Protein AF-A0A853FUZ7-F1 (afdb_monomer_lite)

Foldseek 3Di:
DQDQVVVQWWKWKAAPVPRDIDTDRLVVVQVVCVVVVFDRYPPGDQCPDADPVRDSRITMDIDHNVPADPPHDDDDDDDDDPDDDDPPPPVVPPPD

Radius of gyration: 18.31 Å; chains: 1; bounding box: 32×36×59 Å

Sequence (96 aa):
MAEYPQFGIDLAIVCESCGRIVVFDAGKAALFYFRKRLKTALPLDTSMFVCKCGSKNVRSAGVPIESRPDPLPPAPPRLDPLYVHSEGRARRRARG

Secondary structure (DSSP, 8-state):
--SGGGGTEEEEEEETTT--EEEE-HHHHHHHHHHTT---SSSP--TT---TTS---EEEEEEEGGGS-SSPPPPPPP---S----GGGGGGSS--

pLDDT: mean 82.24, std 13.12, range [43.0, 97.06]

Structure (mmCIF, N/CA/C/O backbone):
data_AF-A0A853FUZ7-F1
#
_entry.id   AF-A0A853FUZ7-F1
#
loop_
_atom_site.group_PDB
_atom_site.id
_atom_site.type_symbol
_atom_site.label_atom_id
_atom_site.label_alt_id
_atom_site.label_comp_id
_atom_site.label_asym_id
_atom_site.label_entity_id
_atom_site.label_seq_id
_atom_site.pdbx_PDB_ins_code
_atom_site.Cartn_x
_atom_site.Cartn_y
_atom_site.Cartn_z
_atom_site.occupancy
_atom_site.B_iso_or_equiv
_atom_site.auth_seq_id
_atom_site.auth_comp_id
_atom_site.auth_asym_id
_atom_site.auth_atom_id
_atom_site.pdbx_PDB_model_num
ATOM 1 N N . MET A 1 1 ? 17.913 -2.965 0.477 1.00 47.97 1 MET A N 1
ATOM 2 C CA . MET A 1 1 ? 17.244 -2.241 -0.628 1.00 47.97 1 MET A CA 1
ATOM 3 C C . MET A 1 1 ? 15.977 -3.017 -0.946 1.00 47.97 1 MET A C 1
ATOM 5 O O . MET A 1 1 ? 16.063 -4.235 -0.957 1.00 47.97 1 MET A O 1
ATOM 9 N N . ALA A 1 2 ? 14.812 -2.378 -1.079 1.00 52.94 2 ALA A N 1
ATOM 10 C CA . ALA A 1 2 ? 13.579 -3.126 -1.339 1.00 52.94 2 ALA A CA 1
ATOM 11 C C . ALA A 1 2 ? 13.609 -3.741 -2.741 1.00 52.94 2 ALA A C 1
ATOM 13 O O . ALA A 1 2 ? 14.064 -3.097 -3.684 1.00 52.94 2 ALA A O 1
ATOM 14 N N . GLU A 1 3 ? 13.155 -4.981 -2.856 1.00 60.34 3 GLU A N 1
ATOM 15 C CA . GLU A 1 3 ? 13.297 -5.798 -4.065 1.00 60.34 3 GLU A CA 1
ATOM 16 C C . GLU A 1 3 ? 12.352 -5.337 -5.188 1.00 60.34 3 GLU A C 1
ATOM 18 O O . GLU A 1 3 ? 12.740 -5.273 -6.344 1.00 60.34 3 GLU A O 1
ATOM 23 N N . TYR A 1 4 ? 11.145 -4.887 -4.857 1.00 61.75 4 TYR A N 1
ATOM 24 C CA . TYR A 1 4 ? 10.051 -4.668 -5.818 1.00 61.75 4 TYR A CA 1
ATOM 25 C C . TYR A 1 4 ? 10.258 -3.590 -6.887 1.00 61.75 4 TYR A C 1
ATOM 27 O O . TYR A 1 4 ? 9.941 -3.860 -8.045 1.00 61.75 4 TYR A O 1
ATOM 35 N N . PRO A 1 5 ? 10.803 -2.395 -6.571 1.00 60.12 5 PRO A N 1
ATOM 36 C CA . PRO A 1 5 ? 10.998 -1.362 -7.589 1.00 60.12 5 PRO A CA 1
ATOM 37 C C . PRO A 1 5 ? 11.963 -1.809 -8.693 1.00 60.12 5 PRO A C 1
ATOM 39 O O . PRO A 1 5 ? 11.883 -1.326 -9.815 1.00 60.12 5 PRO A O 1
ATOM 42 N N . GLN A 1 6 ? 12.864 -2.742 -8.368 1.00 66.25 6 GLN A N 1
ATOM 43 C CA . GLN A 1 6 ? 13.872 -3.286 -9.277 1.00 66.25 6 GLN A CA 1
ATOM 44 C C . GLN A 1 6 ? 13.252 -4.247 -10.304 1.00 66.25 6 GLN A C 1
ATOM 46 O O . GLN A 1 6 ? 13.813 -4.440 -11.376 1.00 66.25 6 GLN A O 1
ATOM 51 N N . PHE A 1 7 ? 12.092 -4.828 -9.980 1.00 69.81 7 PHE A N 1
ATOM 52 C CA . PHE A 1 7 ? 11.405 -5.842 -10.783 1.00 69.81 7 PHE A CA 1
ATOM 53 C C . PHE A 1 7 ? 10.171 -5.308 -11.523 1.00 69.81 7 PHE A C 1
ATOM 55 O O . PHE A 1 7 ? 9.383 -6.102 -12.025 1.00 69.81 7 PHE A O 1
ATOM 62 N N . GLY A 1 8 ? 9.969 -3.986 -11.579 1.00 81.44 8 GLY A N 1
ATOM 63 C CA . GLY A 1 8 ? 8.841 -3.406 -12.316 1.00 81.44 8 GLY A CA 1
ATOM 64 C C . GLY A 1 8 ? 7.467 -3.761 -11.733 1.00 81.44 8 GLY A C 1
ATOM 65 O O . GLY A 1 8 ? 6.490 -3.857 -12.470 1.00 81.44 8 GLY A O 1
ATOM 66 N N . ILE A 1 9 ? 7.378 -3.977 -10.417 1.00 87.44 9 ILE A N 1
ATOM 67 C CA . ILE A 1 9 ? 6.136 -4.371 -9.740 1.00 87.44 9 ILE A CA 1
ATOM 68 C C . ILE A 1 9 ? 5.729 -3.362 -8.669 1.00 87.44 9 ILE A C 1
ATOM 70 O O . ILE A 1 9 ? 6.559 -2.874 -7.908 1.00 87.44 9 ILE A O 1
ATOM 74 N N . ASP A 1 10 ? 4.430 -3.110 -8.582 1.00 90.38 10 ASP A N 1
ATOM 75 C CA . ASP A 1 10 ? 3.745 -2.444 -7.485 1.00 90.38 10 ASP A CA 1
ATOM 76 C C . ASP A 1 10 ? 3.319 -3.405 -6.386 1.00 90.38 10 ASP A C 1
ATOM 78 O O . ASP A 1 10 ? 3.194 -4.616 -6.579 1.00 90.38 10 ASP A O 1
ATOM 82 N N . LEU A 1 11 ? 3.034 -2.834 -5.217 1.00 90.12 11 LEU A N 1
ATOM 83 C CA . LEU A 1 11 ? 2.485 -3.566 -4.090 1.00 90.12 11 LEU A CA 1
ATOM 84 C C . LEU A 1 11 ? 0.958 -3.490 -4.090 1.00 90.12 11 LEU A C 1
ATOM 86 O O . LEU A 1 11 ? 0.394 -2.426 -3.855 1.00 90.12 11 LEU A O 1
ATOM 90 N N . ALA A 1 12 ? 0.282 -4.624 -4.213 1.00 92.31 12 ALA A N 1
ATOM 91 C CA . ALA A 1 12 ? -1.142 -4.744 -3.933 1.00 92.31 12 ALA A CA 1
ATOM 92 C C . ALA A 1 12 ? -1.412 -5.316 -2.540 1.00 92.31 12 ALA A C 1
ATOM 94 O O . ALA A 1 12 ? -0.731 -6.231 -2.078 1.00 92.31 12 ALA A O 1
ATOM 95 N N . ILE A 1 13 ? -2.463 -4.809 -1.899 1.00 93.44 13 ILE A N 1
ATOM 96 C CA . ILE A 1 13 ? -3.083 -5.382 -0.706 1.00 93.44 13 ILE A CA 1
ATOM 97 C C . ILE A 1 13 ? -4.504 -5.794 -1.080 1.00 93.44 13 ILE A C 1
ATOM 99 O O . ILE A 1 13 ? -5.326 -4.954 -1.457 1.00 93.44 13 ILE A O 1
ATOM 103 N N . VAL A 1 14 ? -4.776 -7.093 -0.990 1.00 95.38 14 VAL A N 1
ATOM 104 C CA . VAL A 1 14 ? -6.046 -7.725 -1.359 1.00 95.38 14 VAL A CA 1
ATOM 105 C C . VAL A 1 14 ? -6.771 -8.138 -0.090 1.00 95.38 14 VAL A C 1
ATOM 107 O O . VAL A 1 14 ? -6.205 -8.841 0.742 1.00 95.38 14 VAL A O 1
ATOM 110 N N . CYS A 1 15 ? -8.017 -7.700 0.076 1.00 97.06 15 CYS A N 1
ATOM 111 C CA . CYS A 1 15 ? -8.883 -8.164 1.150 1.00 97.06 15 CYS A CA 1
ATOM 112 C C . CYS A 1 15 ? -9.663 -9.397 0.708 1.00 97.06 15 CYS A C 1
ATOM 114 O O . CYS A 1 15 ? -10.554 -9.299 -0.131 1.00 97.06 15 CYS A O 1
ATOM 116 N N . GLU A 1 16 ? -9.392 -10.529 1.345 1.00 96.31 16 GLU A N 1
ATOM 117 C CA . GLU A 1 16 ? -10.042 -11.808 1.047 1.00 96.31 16 GLU A CA 1
ATOM 118 C C . GLU A 1 16 ? -11.506 -11.848 1.519 1.00 96.31 16 GLU A C 1
ATOM 120 O O . GLU A 1 16 ? -12.282 -12.683 1.075 1.00 96.31 16 GLU A O 1
ATOM 125 N N . SER A 1 17 ? -11.921 -10.931 2.401 1.00 96.19 17 SER A N 1
ATOM 126 C CA . SER A 1 17 ? -13.312 -10.874 2.877 1.00 96.19 17 SER A CA 1
ATOM 127 C C . SER A 1 17 ? -14.272 -10.155 1.929 1.00 96.19 17 SER A C 1
ATOM 129 O O . SER A 1 17 ? -15.438 -10.521 1.871 1.00 96.19 17 SER A O 1
ATOM 131 N N . CYS A 1 18 ? -13.829 -9.099 1.238 1.00 96.50 18 CYS A N 1
ATOM 132 C CA . CYS A 1 18 ? -14.704 -8.297 0.366 1.00 96.50 18 CYS A CA 1
ATOM 133 C C . CYS A 1 18 ? -14.151 -8.081 -1.049 1.00 96.50 18 CYS A C 1
ATOM 135 O O . CYS A 1 18 ? -14.702 -7.285 -1.804 1.00 96.50 18 CYS A O 1
ATOM 137 N N . GLY A 1 19 ? -13.031 -8.721 -1.392 1.00 94.44 19 GLY A N 1
ATOM 138 C CA . GLY A 1 19 ? -12.387 -8.615 -2.701 1.00 94.44 19 GLY A CA 1
ATOM 139 C C . GLY A 1 19 ? -11.745 -7.257 -2.995 1.00 94.44 19 GLY A C 1
ATOM 140 O O . GLY A 1 19 ? -11.277 -7.029 -4.106 1.00 94.44 19 GLY A O 1
ATOM 141 N N . ARG A 1 20 ? -11.709 -6.323 -2.033 1.00 95.31 20 ARG A N 1
ATOM 142 C CA . ARG A 1 20 ? -11.125 -4.993 -2.253 1.00 95.31 20 ARG A CA 1
ATOM 143 C C . ARG A 1 20 ? -9.617 -5.102 -2.486 1.00 95.31 20 ARG A C 1
ATOM 145 O O . 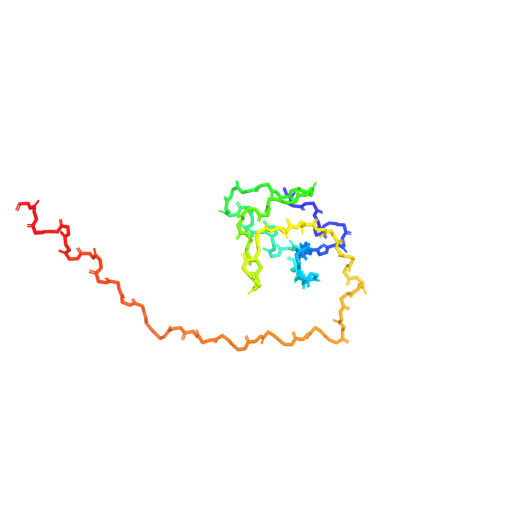ARG A 1 20 ? -8.903 -5.610 -1.626 1.00 95.31 20 ARG A O 1
ATOM 152 N N . ILE A 1 21 ? -9.144 -4.516 -3.583 1.00 93.69 21 ILE A N 1
ATOM 153 C CA . ILE A 1 21 ? -7.722 -4.412 -3.929 1.00 93.69 21 ILE A CA 1
ATOM 154 C C . ILE A 1 21 ? -7.282 -2.952 -3.799 1.00 93.69 21 ILE A C 1
ATOM 156 O O . ILE A 1 21 ? -7.978 -2.038 -4.246 1.00 93.69 21 ILE A O 1
ATOM 160 N N . VAL A 1 22 ? -6.138 -2.717 -3.159 1.00 92.06 22 VAL A N 1
ATOM 161 C CA . VAL A 1 22 ? -5.488 -1.402 -3.096 1.00 92.06 22 VAL A CA 1
ATOM 162 C C . VAL A 1 22 ? -4.049 -1.558 -3.552 1.00 92.06 22 VAL A C 1
ATOM 164 O O . VAL A 1 22 ? -3.317 -2.360 -2.980 1.00 92.06 22 VAL A O 1
ATOM 167 N N . VAL A 1 23 ? -3.657 -0.794 -4.567 1.00 92.06 23 VAL A N 1
ATOM 168 C CA . VAL A 1 23 ? -2.314 -0.836 -5.149 1.00 92.06 23 VAL A CA 1
ATOM 169 C C . VAL A 1 23 ? -1.529 0.395 -4.703 1.00 92.06 23 VAL A C 1
ATOM 171 O O . VAL A 1 23 ? -2.056 1.508 -4.671 1.00 92.06 23 VAL A O 1
ATOM 174 N N . PHE A 1 24 ? -0.277 0.181 -4.324 1.00 89.88 24 PHE A N 1
ATOM 175 C CA . PHE A 1 24 ? 0.666 1.182 -3.858 1.00 89.88 24 PHE A CA 1
ATOM 176 C C . PHE A 1 24 ? 1.903 1.162 -4.743 1.00 89.88 24 PHE A C 1
ATOM 178 O O . PHE A 1 24 ? 2.422 0.094 -5.066 1.00 89.88 24 PHE A O 1
ATOM 185 N N . ASP A 1 25 ? 2.418 2.356 -5.029 1.00 88.25 25 ASP A N 1
ATOM 186 C CA . ASP A 1 25 ? 3.734 2.504 -5.635 1.00 88.25 25 ASP A CA 1
ATOM 187 C C . ASP A 1 25 ? 4.793 1.788 -4.783 1.00 88.25 25 ASP A C 1
ATOM 189 O O . ASP A 1 25 ? 4.945 2.068 -3.584 1.00 88.25 25 ASP A O 1
ATOM 193 N N . ALA A 1 26 ? 5.524 0.864 -5.403 1.00 84.25 26 ALA A N 1
ATOM 194 C CA . ALA A 1 26 ? 6.496 0.034 -4.702 1.00 84.25 26 ALA A CA 1
ATOM 195 C C . ALA A 1 26 ? 7.635 0.828 -4.055 1.00 84.25 26 ALA A C 1
ATOM 197 O O . ALA A 1 26 ? 8.074 0.471 -2.959 1.00 84.25 26 ALA A O 1
ATOM 198 N N . GLY A 1 27 ? 8.099 1.916 -4.677 1.00 83.19 27 GLY A N 1
ATOM 199 C CA . GLY A 1 27 ? 9.154 2.765 -4.118 1.00 83.19 27 GLY A CA 1
ATOM 200 C C . GLY A 1 27 ? 8.704 3.451 -2.827 1.00 83.19 27 GLY A C 1
ATOM 201 O O . GLY A 1 27 ? 9.405 3.427 -1.809 1.00 83.19 27 GLY A O 1
ATOM 202 N N . LYS A 1 28 ? 7.486 4.001 -2.825 1.00 88.25 28 LYS A N 1
ATOM 203 C CA . LYS A 1 28 ? 6.880 4.613 -1.631 1.00 88.25 28 LYS A CA 1
ATOM 204 C C . LYS A 1 28 ? 6.580 3.582 -0.543 1.00 88.25 28 LYS A C 1
ATOM 206 O O . LYS A 1 28 ? 6.844 3.852 0.631 1.00 88.25 28 LYS A O 1
ATOM 211 N N . ALA A 1 29 ? 6.067 2.407 -0.911 1.00 85.75 29 ALA A N 1
ATOM 212 C CA . ALA A 1 29 ? 5.801 1.323 0.032 1.00 85.75 29 ALA A CA 1
ATOM 213 C C . ALA A 1 29 ? 7.096 0.830 0.700 1.00 85.75 29 ALA A C 1
ATOM 215 O O . ALA A 1 29 ? 7.171 0.751 1.927 1.00 85.75 29 ALA A O 1
ATOM 216 N N . ALA A 1 30 ? 8.146 0.598 -0.088 1.00 84.19 30 ALA A N 1
ATOM 217 C CA . ALA A 1 30 ? 9.471 0.227 0.390 1.00 84.19 30 ALA A CA 1
ATOM 218 C C . ALA A 1 30 ? 10.020 1.207 1.433 1.00 84.19 30 ALA A C 1
ATOM 220 O O . ALA A 1 30 ? 10.452 0.797 2.513 1.00 84.19 30 ALA A O 1
ATOM 221 N N . LEU A 1 31 ? 9.968 2.509 1.133 1.00 86.19 31 LEU A N 1
ATOM 222 C CA . LEU A 1 31 ? 10.438 3.551 2.042 1.00 86.19 31 LEU A CA 1
ATOM 223 C C . LEU A 1 31 ? 9.635 3.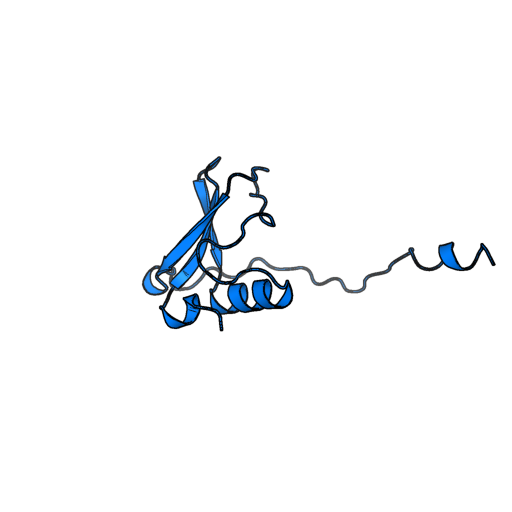569 3.351 1.00 86.19 31 LEU A C 1
ATOM 225 O O . LEU A 1 31 ? 10.213 3.726 4.428 1.00 86.19 31 LEU A O 1
ATOM 229 N N . PHE A 1 32 ? 8.314 3.393 3.279 1.00 87.69 32 PHE A N 1
ATOM 230 C CA . PHE A 1 32 ? 7.455 3.334 4.462 1.00 87.69 32 PHE A CA 1
ATOM 231 C C . PHE A 1 32 ? 7.820 2.158 5.376 1.00 87.69 32 PHE A C 1
ATOM 233 O O . PHE A 1 32 ? 8.062 2.360 6.569 1.00 87.69 32 PHE A O 1
ATOM 240 N N . TYR A 1 33 ? 7.908 0.948 4.820 1.00 86.06 33 TYR A N 1
ATOM 241 C CA . TYR A 1 33 ? 8.241 -0.261 5.578 1.00 86.06 33 TYR A CA 1
ATOM 242 C C . TYR A 1 33 ? 9.647 -0.185 6.175 1.00 86.06 33 TYR A C 1
ATOM 244 O O . TYR A 1 33 ? 9.827 -0.479 7.358 1.00 86.06 33 TYR A O 1
ATOM 252 N N . PHE A 1 34 ? 10.621 0.314 5.407 1.00 85.12 34 PHE A N 1
ATOM 253 C CA . PHE A 1 34 ? 11.977 0.550 5.896 1.00 85.12 34 PHE A CA 1
ATOM 254 C C . PHE A 1 34 ? 11.989 1.487 7.114 1.00 85.12 34 PHE A C 1
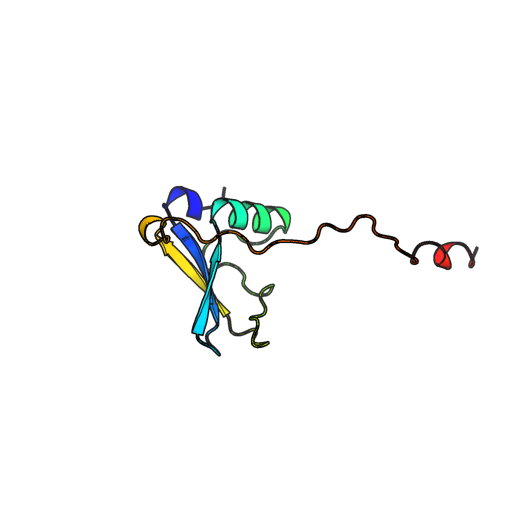ATOM 256 O O . PHE A 1 34 ? 12.570 1.158 8.149 1.00 85.12 34 PHE A O 1
ATOM 263 N N . ARG A 1 35 ? 11.274 2.620 7.053 1.00 88.56 35 ARG A N 1
ATOM 264 C CA . ARG A 1 35 ? 11.170 3.570 8.180 1.00 88.56 35 ARG A CA 1
ATOM 265 C C . ARG A 1 35 ? 10.484 2.975 9.410 1.00 88.56 35 ARG A C 1
ATOM 267 O O . ARG A 1 35 ? 10.754 3.417 10.525 1.00 88.56 35 ARG A O 1
ATOM 274 N N . LYS A 1 36 ? 9.607 1.989 9.223 1.00 86.25 36 LYS A N 1
ATOM 275 C CA . LYS A 1 36 ? 8.937 1.248 10.302 1.00 86.25 36 LYS A CA 1
ATOM 276 C C . LYS A 1 36 ? 9.730 0.037 10.799 1.00 86.25 36 LYS A C 1
ATOM 278 O O . LYS A 1 36 ? 9.269 -0.617 11.726 1.00 86.25 36 LYS A O 1
ATOM 283 N N . ARG A 1 37 ? 10.922 -0.225 10.242 1.00 86.19 37 ARG A N 1
ATOM 284 C CA . ARG A 1 37 ? 11.750 -1.410 10.531 1.00 86.19 37 ARG A CA 1
ATOM 285 C C . ARG A 1 37 ? 11.000 -2.725 10.280 1.00 86.19 37 ARG A C 1
ATOM 287 O O . ARG A 1 37 ? 11.180 -3.696 11.008 1.00 86.19 37 ARG A O 1
ATOM 294 N N . LEU A 1 38 ? 10.150 -2.740 9.256 1.00 83.44 38 LEU A N 1
ATOM 295 C CA . LEU A 1 38 ? 9.401 -3.918 8.826 1.00 83.44 38 LEU A CA 1
ATOM 296 C C . LEU A 1 38 ? 10.084 -4.587 7.630 1.00 83.44 38 LEU A C 1
ATOM 298 O O . LEU A 1 38 ? 10.847 -3.950 6.901 1.00 83.44 38 LEU A O 1
ATOM 302 N N . LYS A 1 39 ? 9.791 -5.876 7.420 1.00 77.62 39 LYS A N 1
ATOM 303 C CA . LYS A 1 39 ? 10.294 -6.630 6.264 1.00 77.62 39 LYS A CA 1
ATOM 304 C C . LYS A 1 39 ? 9.778 -6.014 4.963 1.00 77.62 39 LYS A C 1
ATOM 306 O O . LYS A 1 39 ? 8.593 -5.727 4.851 1.00 77.62 39 LYS A O 1
ATOM 311 N N . THR A 1 40 ? 10.670 -5.857 3.988 1.00 73.00 40 THR A N 1
ATOM 312 C CA . THR A 1 40 ? 10.387 -5.309 2.650 1.00 73.00 40 THR A CA 1
ATOM 313 C C . THR A 1 40 ? 10.446 -6.378 1.548 1.00 73.00 40 THR A C 1
ATOM 315 O O . THR A 1 40 ? 10.674 -6.019 0.398 1.00 73.00 40 THR A O 1
ATOM 318 N N . ALA A 1 41 ? 10.347 -7.667 1.901 1.00 74.38 41 ALA A N 1
ATOM 319 C CA . ALA A 1 41 ? 10.372 -8.814 0.981 1.00 74.38 41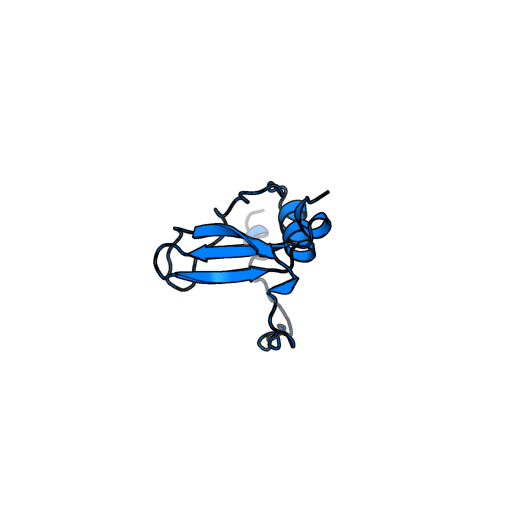 ALA A CA 1
ATOM 320 C C . ALA A 1 41 ? 8.987 -9.480 0.928 1.00 74.38 41 ALA A C 1
ATOM 322 O O . ALA A 1 41 ? 8.241 -9.406 1.906 1.00 74.38 41 ALA A O 1
ATOM 323 N N . LEU A 1 42 ? 8.581 -10.005 -0.241 1.00 69.31 42 LEU A N 1
ATOM 324 C CA . LEU A 1 42 ? 7.224 -10.541 -0.435 1.00 69.31 42 LEU A CA 1
ATOM 325 C C . LEU A 1 42 ? 7.176 -1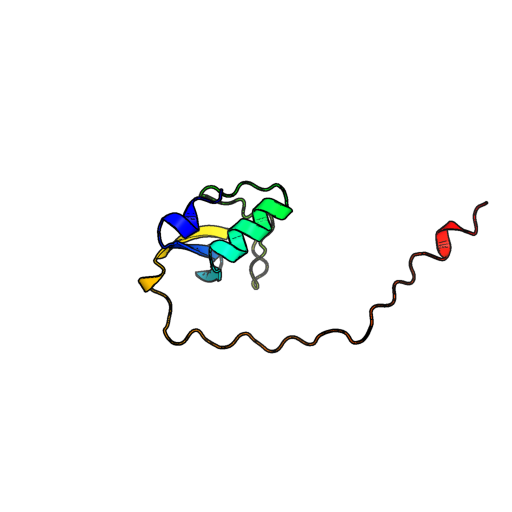1.969 0.142 1.00 69.31 42 LEU A C 1
ATOM 327 O O . LEU A 1 42 ? 8.141 -12.711 -0.030 1.00 69.31 42 LEU A O 1
ATOM 331 N N . PRO A 1 43 ? 6.066 -12.380 0.778 1.00 74.19 43 PRO A N 1
ATOM 332 C CA . PRO A 1 43 ? 4.904 -11.564 1.129 1.00 74.19 43 PRO A CA 1
ATOM 333 C C . PRO A 1 43 ? 5.238 -10.539 2.228 1.00 74.19 43 PRO A C 1
ATOM 335 O O . PRO A 1 43 ? 5.879 -10.863 3.227 1.00 74.19 43 PRO A O 1
ATOM 338 N N . LEU A 1 44 ? 4.787 -9.295 2.043 1.00 81.94 44 LEU A N 1
ATOM 339 C CA . LEU A 1 44 ? 4.944 -8.239 3.044 1.00 81.94 44 LEU A CA 1
ATOM 340 C C . LEU A 1 44 ? 4.109 -8.530 4.283 1.00 81.94 44 LEU A C 1
ATOM 342 O O . LEU A 1 44 ? 3.026 -9.109 4.194 1.00 81.94 44 LEU A O 1
ATOM 346 N N . ASP A 1 45 ? 4.584 -8.014 5.413 1.00 84.56 45 ASP A N 1
ATOM 347 C CA . ASP A 1 45 ? 3.809 -7.952 6.645 1.00 84.56 45 ASP A CA 1
ATOM 348 C C . ASP A 1 45 ? 2.561 -7.077 6.440 1.00 84.56 45 ASP A C 1
ATOM 350 O O . ASP A 1 45 ? 2.659 -5.869 6.202 1.00 84.56 45 ASP A O 1
ATOM 354 N N . THR A 1 46 ? 1.382 -7.696 6.510 1.00 87.12 46 THR A N 1
ATOM 355 C CA . THR A 1 46 ? 0.081 -7.034 6.363 1.00 87.12 46 THR A CA 1
ATOM 356 C C . THR A 1 46 ? -0.606 -6.755 7.702 1.00 87.12 46 THR A C 1
ATOM 358 O O . THR A 1 46 ? -1.725 -6.246 7.711 1.00 87.12 46 THR A O 1
ATOM 361 N N . SER A 1 47 ? 0.049 -7.000 8.844 1.00 86.50 47 SER A N 1
ATOM 362 C CA . SER A 1 47 ? -0.535 -6.831 10.188 1.00 86.50 47 SER A CA 1
ATOM 363 C C . SER A 1 47 ? -1.016 -5.406 10.490 1.00 86.50 47 SER A C 1
ATOM 365 O O . SER A 1 47 ? -1.927 -5.207 11.295 1.00 86.50 47 SER A O 1
ATOM 367 N N . MET A 1 48 ? -0.437 -4.408 9.818 1.00 85.69 48 MET A N 1
ATOM 368 C CA . MET A 1 48 ? -0.825 -2.999 9.932 1.00 85.69 48 MET A CA 1
ATOM 369 C C . MET A 1 48 ? -2.058 -2.620 9.101 1.00 85.69 48 MET A C 1
ATOM 371 O O . MET A 1 48 ? -2.550 -1.497 9.220 1.00 85.69 48 MET A O 1
ATOM 375 N N . PHE A 1 49 ? -2.542 -3.510 8.237 1.00 89.81 49 PHE A N 1
ATOM 376 C CA . PHE A 1 49 ? -3.618 -3.210 7.304 1.00 89.81 49 PHE A CA 1
ATOM 377 C C . PHE A 1 49 ? -4.964 -3.673 7.850 1.00 89.81 49 PHE A C 1
ATOM 379 O O . PHE A 1 49 ? -5.162 -4.824 8.231 1.00 89.81 49 PHE A O 1
ATOM 386 N N . VAL A 1 50 ? -5.921 -2.751 7.827 1.00 93.75 50 VAL A N 1
ATOM 387 C CA . VAL A 1 50 ? -7.336 -3.034 8.049 1.00 93.75 50 VAL A CA 1
ATOM 388 C C . VAL A 1 50 ? -8.076 -2.553 6.812 1.00 93.75 50 VAL A C 1
ATOM 390 O O . VAL A 1 50 ? -7.929 -1.401 6.393 1.00 93.75 50 VAL A O 1
ATOM 393 N N . CYS A 1 51 ? -8.838 -3.443 6.184 1.00 94.75 51 CYS A N 1
ATOM 394 C CA . CYS A 1 51 ? -9.649 -3.085 5.032 1.00 94.75 51 CYS A CA 1
ATOM 395 C C . CYS A 1 51 ? -10.755 -2.102 5.446 1.00 94.75 51 CYS A C 1
ATOM 397 O O . CYS A 1 51 ? -11.221 -2.114 6.583 1.00 94.75 51 CYS A O 1
ATOM 399 N N . LYS A 1 52 ? -11.252 -1.291 4.505 1.00 93.38 52 LYS A N 1
ATOM 400 C CA . LYS A 1 52 ? -12.396 -0.394 4.749 1.00 93.38 52 LYS A CA 1
ATOM 401 C C . LYS A 1 52 ? -13.668 -1.123 5.208 1.00 93.38 52 LYS A C 1
ATOM 403 O O . LYS A 1 52 ? -14.506 -0.498 5.839 1.00 93.38 52 LYS A O 1
ATOM 408 N N . CYS A 1 53 ? -13.811 -2.420 4.918 1.00 94.38 53 CYS A N 1
ATOM 409 C CA . CYS A 1 53 ? -14.913 -3.242 5.434 1.00 94.38 53 CYS A CA 1
ATOM 410 C C . CYS A 1 53 ? -14.717 -3.699 6.895 1.00 94.38 53 CYS A C 1
ATOM 412 O O . CYS A 1 53 ? -15.553 -4.425 7.417 1.00 94.38 53 CYS A O 1
ATOM 414 N N . GLY A 1 54 ? -13.603 -3.334 7.539 1.00 94.69 54 GLY A N 1
ATOM 415 C CA . GLY A 1 54 ? -13.246 -3.732 8.905 1.00 94.69 54 GLY A CA 1
ATOM 416 C C . GLY A 1 54 ? -12.455 -5.040 9.010 1.00 94.69 54 GLY A C 1
ATOM 417 O O . GLY A 1 54 ? -11.909 -5.337 10.070 1.00 94.69 54 GLY A O 1
ATOM 418 N N . SER A 1 55 ? -12.335 -5.813 7.925 1.00 95.38 55 SER A N 1
ATOM 419 C CA . SER A 1 55 ? -11.594 -7.078 7.937 1.00 95.38 55 SER A CA 1
ATOM 420 C C . SER A 1 55 ? -10.074 -6.879 7.996 1.00 95.38 55 SER A C 1
ATOM 422 O O . SER A 1 55 ? -9.515 -6.015 7.314 1.00 95.38 55 SER A O 1
ATOM 424 N N . LYS A 1 56 ? -9.407 -7.740 8.773 1.00 95.31 56 LYS A N 1
ATOM 425 C CA . LYS A 1 56 ? -7.944 -7.924 8.792 1.00 95.31 56 LYS A CA 1
ATOM 426 C C . LYS A 1 56 ? -7.480 -9.095 7.917 1.00 95.31 56 LYS A C 1
ATOM 428 O O . LYS A 1 56 ? -6.287 -9.366 7.855 1.00 95.31 56 LYS A O 1
ATOM 433 N N . ASN A 1 57 ? -8.405 -9.802 7.262 1.00 95.38 57 ASN A N 1
ATOM 434 C CA . ASN A 1 57 ? -8.072 -10.882 6.339 1.00 95.38 57 ASN A CA 1
ATOM 435 C C . ASN A 1 57 ? -7.601 -10.278 5.009 1.00 95.38 57 ASN A C 1
ATOM 437 O O . ASN A 1 57 ? -8.397 -10.023 4.098 1.00 95.38 57 ASN A O 1
ATOM 441 N N . VAL A 1 58 ? -6.313 -9.942 4.961 1.00 95.25 58 VAL A N 1
ATOM 442 C CA . VAL A 1 58 ? -5.664 -9.284 3.829 1.00 95.25 58 VAL A CA 1
ATOM 443 C C . VAL A 1 58 ? -4.335 -9.957 3.491 1.00 95.25 58 VAL A C 1
ATOM 445 O O . VAL A 1 58 ? -3.566 -10.323 4.383 1.00 95.25 58 VAL A O 1
ATOM 448 N N . ARG A 1 59 ? -4.024 -10.054 2.198 1.00 93.50 59 ARG A N 1
ATOM 449 C CA . ARG A 1 59 ? -2.732 -10.536 1.693 1.00 93.50 59 ARG A CA 1
ATOM 450 C C . ARG A 1 59 ? -2.046 -9.490 0.827 1.00 93.50 59 ARG A C 1
ATOM 452 O O . ARG A 1 59 ? -2.707 -8.655 0.211 1.00 93.50 59 ARG A O 1
ATOM 459 N N . SER A 1 60 ? -0.722 -9.554 0.774 1.00 91.62 60 SER A N 1
ATOM 460 C CA . SER A 1 60 ? 0.075 -8.772 -0.167 1.00 91.62 60 SER A CA 1
ATOM 461 C C . SER A 1 60 ? 0.303 -9.552 -1.463 1.00 91.62 60 SER A C 1
ATOM 463 O O . SER A 1 60 ? 0.392 -10.780 -1.457 1.00 91.6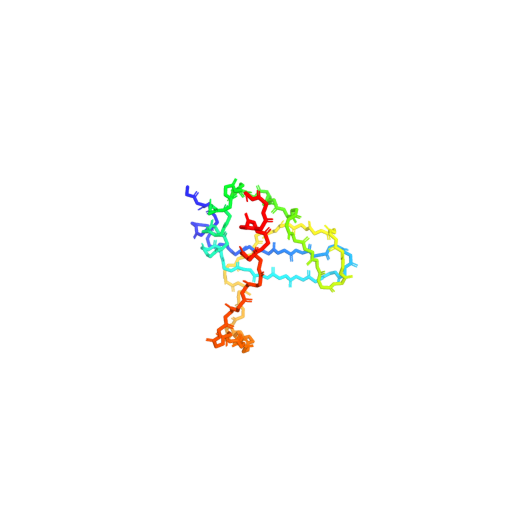2 60 SER A O 1
ATOM 465 N N . ALA A 1 61 ? 0.378 -8.836 -2.579 1.00 90.25 61 ALA A N 1
ATOM 466 C CA . ALA A 1 61 ? 0.681 -9.378 -3.898 1.00 90.25 61 ALA A CA 1
ATOM 467 C C . ALA A 1 61 ? 1.498 -8.362 -4.709 1.00 90.25 61 ALA A C 1
ATOM 469 O O . ALA A 1 61 ? 1.425 -7.162 -4.450 1.00 90.25 61 ALA A O 1
ATOM 470 N N . GLY A 1 62 ? 2.274 -8.841 -5.682 1.00 89.38 62 GLY A N 1
ATOM 471 C CA . GLY A 1 62 ? 2.909 -7.986 -6.686 1.00 89.38 62 GLY A CA 1
ATOM 472 C C . GLY A 1 62 ? 1.959 -7.732 -7.856 1.00 89.38 62 GLY A C 1
ATOM 473 O O . GLY A 1 62 ? 1.245 -8.645 -8.267 1.00 89.38 62 GLY A O 1
ATOM 474 N N . VAL A 1 63 ? 1.948 -6.511 -8.386 1.00 90.31 63 VAL A N 1
ATOM 475 C CA . VAL A 1 63 ? 1.178 -6.131 -9.581 1.00 90.31 63 VAL A CA 1
ATOM 476 C C . VAL A 1 63 ? 2.128 -5.505 -10.603 1.00 90.31 63 VAL A C 1
ATOM 478 O O . VAL A 1 63 ? 2.832 -4.573 -10.233 1.00 90.31 63 VAL A O 1
ATOM 481 N N . PRO A 1 64 ? 2.185 -5.972 -11.860 1.00 89.94 64 PRO A N 1
ATOM 482 C CA . PRO A 1 64 ? 3.063 -5.380 -12.873 1.00 89.94 64 PRO A CA 1
ATOM 483 C C . PRO A 1 64 ? 2.750 -3.896 -13.102 1.00 89.94 64 PRO A C 1
ATOM 485 O O . PRO A 1 64 ? 1.577 -3.523 -13.202 1.00 89.94 64 PRO A O 1
ATOM 488 N N . ILE A 1 65 ? 3.774 -3.046 -13.198 1.00 87.81 65 ILE A N 1
ATOM 489 C CA . ILE A 1 65 ? 3.611 -1.597 -13.417 1.00 87.81 65 ILE A CA 1
ATOM 490 C C . ILE A 1 65 ? 2.890 -1.309 -14.742 1.00 87.81 65 ILE A C 1
ATOM 492 O O . ILE A 1 65 ? 2.150 -0.333 -14.839 1.00 87.81 65 ILE A O 1
ATOM 496 N N . GLU A 1 66 ? 3.026 -2.183 -15.735 1.00 88.06 66 GLU A N 1
ATOM 497 C CA . GLU A 1 66 ? 2.367 -2.089 -17.041 1.00 88.06 66 GLU A CA 1
ATOM 498 C C . GLU A 1 66 ? 0.842 -2.234 -16.942 1.00 88.06 66 GLU A C 1
ATOM 500 O O . GLU A 1 66 ? 0.121 -1.831 -17.848 1.00 88.06 66 GLU A O 1
ATOM 505 N N . SER A 1 67 ? 0.333 -2.789 -15.836 1.00 87.50 67 SER A N 1
ATOM 506 C CA . SER A 1 67 ? -1.107 -2.897 -15.574 1.00 87.50 67 SER A CA 1
ATOM 507 C C . SER A 1 67 ? -1.705 -1.654 -14.904 1.00 87.50 67 SER A C 1
ATOM 509 O O . SER A 1 67 ? -2.908 -1.622 -14.624 1.00 87.50 67 SER A O 1
ATOM 511 N N . ARG A 1 68 ? -0.891 -0.625 -14.623 1.00 88.12 68 ARG A N 1
ATOM 512 C CA . ARG A 1 68 ? -1.381 0.643 -14.074 1.00 88.12 68 ARG A CA 1
ATOM 513 C C . ARG A 1 68 ? -2.344 1.301 -15.071 1.00 88.12 68 ARG A C 1
ATOM 515 O O . ARG A 1 68 ? -2.025 1.385 -16.255 1.00 88.12 68 ARG A O 1
ATOM 522 N N . PRO A 1 69 ? -3.492 1.822 -14.610 1.00 85.94 69 PRO A N 1
ATOM 523 C CA . PRO A 1 69 ? -4.316 2.671 -15.456 1.00 85.94 69 PRO A CA 1
ATOM 524 C C . PRO A 1 69 ? -3.542 3.942 -15.827 1.00 85.94 69 PRO A C 1
ATOM 526 O O . PRO A 1 69 ? -2.889 4.541 -14.969 1.00 85.94 69 PRO A O 1
ATOM 529 N N . ASP A 1 70 ? -3.650 4.347 -17.092 1.00 83.75 70 ASP A N 1
ATOM 530 C CA . ASP A 1 70 ? -3.065 5.579 -17.618 1.00 83.75 70 ASP A CA 1
ATOM 531 C C . ASP A 1 70 ? -4.175 6.478 -18.204 1.00 83.75 70 ASP A C 1
ATOM 533 O O . ASP A 1 70 ? -4.869 6.054 -19.133 1.00 83.75 70 ASP A O 1
ATOM 537 N N . PRO A 1 71 ? -4.407 7.686 -17.652 1.00 84.19 71 PRO A N 1
ATOM 538 C CA . PRO A 1 71 ? -3.712 8.275 -16.506 1.00 84.19 71 PRO A CA 1
ATOM 539 C C . PRO A 1 71 ? -4.117 7.634 -15.171 1.00 84.19 71 PRO A C 1
ATOM 541 O O . PRO A 1 71 ? -5.245 7.165 -14.989 1.00 84.19 71 PRO A O 1
ATOM 544 N N . LEU A 1 72 ? -3.214 7.688 -14.186 1.00 84.44 72 LEU A N 1
ATOM 545 C CA . LEU A 1 72 ? -3.566 7.347 -12.809 1.00 84.44 72 LEU A CA 1
ATOM 546 C C . LEU A 1 72 ? -4.674 8.292 -12.309 1.00 84.44 72 LEU A C 1
ATOM 548 O O . LEU A 1 72 ? -4.590 9.505 -12.529 1.00 84.44 72 LEU A O 1
ATOM 552 N N . PRO A 1 73 ? -5.691 7.779 -11.592 1.00 84.88 73 PRO A N 1
ATOM 553 C CA . PRO A 1 73 ? -6.726 8.629 -11.027 1.00 84.88 73 PRO A CA 1
ATOM 554 C C . PRO A 1 73 ? -6.106 9.638 -10.047 1.00 84.88 73 PRO A C 1
ATOM 556 O O . PRO A 1 73 ? -5.192 9.280 -9.292 1.00 84.88 73 PRO A O 1
ATOM 559 N N . PRO A 1 74 ? -6.595 10.891 -10.020 1.00 82.12 74 PRO A N 1
ATOM 560 C CA . PRO A 1 74 ? -6.078 11.898 -9.109 1.00 82.12 74 PRO A CA 1
ATOM 561 C C . PRO A 1 74 ? -6.242 11.436 -7.661 1.00 82.12 74 PRO A C 1
ATOM 563 O O . PRO A 1 74 ? -7.238 10.807 -7.287 1.00 82.12 74 PRO A O 1
ATOM 566 N N . ALA A 1 75 ? -5.255 11.761 -6.827 1.00 79.75 75 ALA A N 1
ATOM 567 C CA . ALA A 1 75 ? -5.370 11.508 -5.402 1.00 79.75 75 ALA A CA 1
ATOM 568 C C . ALA A 1 75 ? -6.588 12.271 -4.846 1.00 79.75 75 ALA A C 1
ATOM 570 O O . ALA A 1 75 ? -6.803 13.426 -5.223 1.00 79.75 75 ALA A O 1
ATOM 571 N N . PRO A 1 76 ? -7.382 11.666 -3.942 1.00 80.38 76 PRO A N 1
ATOM 572 C CA . PRO A 1 76 ? -8.471 12.386 -3.302 1.00 80.38 76 PRO A CA 1
ATOM 573 C C . PRO A 1 76 ? -7.907 13.599 -2.548 1.00 80.38 76 PRO A C 1
ATOM 575 O O . PRO A 1 76 ? -6.831 13.481 -1.943 1.00 80.38 76 PRO A O 1
ATOM 578 N N . PRO A 1 77 ? -8.611 14.745 -2.558 1.00 84.88 77 PRO A N 1
ATOM 579 C CA . PRO A 1 77 ? -8.158 15.937 -1.859 1.00 84.88 77 PRO A CA 1
ATOM 580 C C . PRO A 1 77 ? -7.961 15.615 -0.375 1.00 84.88 77 PRO A C 1
ATOM 582 O O . PRO A 1 77 ? -8.819 15.007 0.269 1.00 84.88 77 PRO A O 1
ATOM 585 N N . ARG A 1 78 ? -6.799 15.990 0.160 1.00 83.06 78 ARG A N 1
ATOM 586 C CA . ARG A 1 78 ? -6.495 15.898 1.589 1.00 83.06 78 ARG A CA 1
ATOM 587 C C . ARG A 1 78 ? -6.598 17.295 2.180 1.00 83.06 78 ARG A C 1
ATOM 589 O O . ARG A 1 78 ? -6.043 18.233 1.623 1.00 83.06 78 ARG A O 1
ATOM 596 N N . LEU A 1 79 ? -7.326 17.420 3.285 1.00 84.62 79 LEU A N 1
ATOM 597 C CA . LEU A 1 79 ? -7.318 18.637 4.088 1.00 84.62 79 LEU A CA 1
ATOM 598 C C . LEU A 1 79 ? -6.071 18.604 4.968 1.00 84.62 79 LEU A C 1
ATOM 600 O O . LEU A 1 79 ? -5.958 17.739 5.840 1.00 84.62 79 LEU A O 1
ATOM 604 N N . ASP A 1 80 ? -5.146 19.528 4.731 1.00 84.69 80 ASP A N 1
ATOM 605 C CA . ASP A 1 80 ? -4.017 19.734 5.628 1.00 84.69 80 ASP A CA 1
ATOM 606 C C . ASP A 1 80 ? -4.488 20.543 6.847 1.00 84.69 80 ASP A C 1
ATOM 608 O O . ASP A 1 80 ? -5.152 21.573 6.690 1.00 84.69 80 ASP A O 1
ATOM 612 N N . PRO A 1 81 ? -4.203 20.092 8.081 1.00 84.31 81 PRO A N 1
ATOM 613 C CA . PRO A 1 81 ? -4.593 20.836 9.268 1.00 84.31 81 PRO A CA 1
ATOM 614 C C . PRO A 1 81 ? -3.808 22.150 9.345 1.00 84.31 81 PRO A C 1
ATOM 616 O O . PRO A 1 81 ? -2.584 22.149 9.237 1.00 84.31 81 PRO A O 1
ATOM 619 N N . LEU A 1 82 ? -4.500 23.266 9.601 1.00 88.00 82 LEU A N 1
ATOM 620 C CA . LEU A 1 82 ? -3.851 24.571 9.795 1.00 88.00 82 LEU A CA 1
ATOM 621 C C . LEU A 1 82 ? -2.978 24.607 11.061 1.00 88.00 82 LEU A C 1
ATOM 623 O O . LEU A 1 82 ? -1.933 25.250 11.076 1.00 88.00 82 LEU A O 1
ATOM 627 N N . TYR A 1 83 ? -3.387 23.913 12.125 1.00 88.00 83 TYR A N 1
ATOM 628 C CA . TYR A 1 83 ? -2.585 23.700 13.330 1.00 88.00 83 TYR A CA 1
ATOM 629 C C . TYR A 1 83 ? -3.045 22.432 14.062 1.00 88.00 83 TYR A C 1
ATOM 631 O O . TYR A 1 83 ? -4.176 21.976 13.898 1.00 88.00 83 TYR A O 1
ATOM 639 N N . VAL A 1 84 ? -2.163 21.861 14.887 1.00 84.88 84 VAL A N 1
ATOM 640 C CA . VAL A 1 84 ? -2.459 20.715 15.759 1.00 84.88 84 VAL A CA 1
ATOM 641 C C . VAL A 1 84 ? -2.141 21.125 17.193 1.00 84.88 84 VAL A C 1
ATOM 643 O O . VAL A 1 84 ? -0.980 21.354 17.526 1.00 84.88 84 VAL A O 1
ATOM 646 N N . HIS A 1 85 ? -3.161 21.223 18.046 1.00 86.19 85 HIS A N 1
ATOM 647 C CA . HIS A 1 85 ? -2.978 21.483 19.473 1.00 86.19 85 HIS A CA 1
ATOM 648 C C . HIS A 1 85 ? -3.038 20.166 20.258 1.00 86.19 85 HIS A C 1
ATOM 650 O O . HIS A 1 85 ? -3.989 19.400 20.124 1.00 86.19 85 HIS A O 1
ATOM 656 N N . SER A 1 86 ? -2.028 19.889 21.085 1.00 81.00 86 SER A N 1
ATOM 657 C CA . SER A 1 86 ? -1.991 18.702 21.947 1.00 81.00 86 SER A CA 1
ATOM 658 C C . SER A 1 86 ? -2.125 19.103 23.418 1.00 81.00 86 SER A C 1
ATOM 660 O O . SER A 1 86 ? -1.166 19.591 24.015 1.00 81.00 86 SER A O 1
ATOM 662 N N . GLU A 1 87 ? -3.273 18.841 24.044 1.00 68.31 87 GLU A N 1
ATOM 663 C CA . GLU A 1 87 ? -3.541 19.193 25.456 1.00 68.31 87 GLU A CA 1
ATOM 664 C C . GLU A 1 87 ? -2.779 18.327 26.492 1.00 68.31 87 GLU A C 1
ATOM 666 O O . GLU A 1 87 ? -2.923 18.483 27.704 1.00 68.31 87 GLU A O 1
ATOM 671 N N . GLY A 1 88 ? -1.918 17.405 26.052 1.00 57.56 88 GLY A N 1
ATOM 672 C CA . GLY A 1 88 ? -1.326 16.369 26.909 1.00 57.56 88 GLY A CA 1
ATOM 673 C C . GLY A 1 88 ? -0.099 16.757 27.748 1.00 57.56 88 GLY A C 1
ATOM 674 O O . GLY A 1 88 ? 0.364 15.930 28.538 1.00 57.56 88 GLY A O 1
ATOM 675 N N . ARG A 1 89 ? 0.476 17.963 27.609 1.00 52.66 89 ARG A N 1
ATOM 676 C CA . ARG A 1 89 ? 1.713 18.337 28.339 1.00 52.66 89 ARG A CA 1
ATOM 677 C C . ARG A 1 89 ? 1.485 18.974 29.713 1.00 52.66 89 ARG A C 1
ATOM 679 O O . ARG A 1 89 ? 2.405 18.951 30.528 1.00 52.66 89 ARG A O 1
ATOM 686 N N . ALA A 1 90 ? 0.283 19.468 30.011 1.00 53.72 90 ALA A N 1
ATOM 687 C CA . ALA A 1 90 ? 0.014 20.182 31.264 1.00 53.72 90 ALA A CA 1
ATOM 688 C C . ALA A 1 90 ? -0.091 19.260 32.499 1.00 53.72 90 ALA A C 1
ATOM 690 O O . ALA A 1 90 ? 0.255 19.664 33.605 1.00 53.72 90 ALA A O 1
ATOM 691 N N . ARG A 1 91 ? -0.488 17.988 32.338 1.00 55.59 91 ARG A N 1
ATOM 692 C CA . ARG A 1 91 ? -0.728 17.088 33.487 1.00 55.59 91 ARG A CA 1
ATOM 693 C C . ARG A 1 91 ? 0.528 16.487 34.131 1.00 55.59 91 ARG A C 1
ATOM 695 O O . ARG A 1 91 ? 0.422 15.920 35.212 1.00 55.59 91 ARG A O 1
ATOM 702 N N . ARG A 1 92 ? 1.715 16.607 33.516 1.00 56.00 92 ARG A N 1
ATOM 703 C CA . ARG A 1 92 ? 2.969 16.064 34.090 1.00 56.00 92 ARG A CA 1
ATOM 704 C C . ARG A 1 92 ? 3.738 17.038 34.985 1.00 56.00 92 ARG A C 1
ATOM 706 O O . ARG A 1 92 ? 4.722 16.624 35.577 1.00 56.00 92 ARG A O 1
ATOM 713 N N . ARG A 1 93 ? 3.313 18.302 35.095 1.00 56.75 93 ARG A N 1
ATOM 714 C CA . ARG A 1 93 ? 3.980 19.305 35.950 1.00 56.75 93 ARG A CA 1
ATOM 715 C C . ARG A 1 93 ? 3.253 19.620 37.261 1.00 56.75 93 ARG A C 1
ATOM 717 O O . ARG A 1 93 ? 3.773 20.399 38.040 1.00 56.75 93 ARG A O 1
ATOM 724 N N . ALA A 1 94 ? 2.101 19.001 37.525 1.00 54.09 94 ALA A N 1
ATOM 725 C CA . ALA A 1 94 ? 1.321 19.222 38.751 1.00 54.09 94 ALA A CA 1
ATOM 726 C C . ALA A 1 94 ? 1.496 18.115 39.820 1.00 54.09 94 ALA A C 1
ATOM 728 O O . ALA A 1 94 ? 0.685 18.013 40.733 1.00 54.09 94 ALA A O 1
ATOM 729 N N . ARG A 1 95 ? 2.516 17.251 39.692 1.00 52.75 95 ARG A N 1
ATOM 730 C CA . ARG A 1 95 ? 2.923 16.263 40.717 1.00 52.75 95 ARG A CA 1
ATOM 731 C C . ARG A 1 95 ? 4.443 16.281 40.909 1.00 52.75 95 ARG A C 1
ATOM 733 O O . ARG A 1 95 ? 5.106 15.273 40.675 1.00 52.75 95 ARG A O 1
ATOM 740 N N . GLY A 1 96 ? 4.974 17.452 41.233 1.00 43.00 96 GLY A N 1
ATOM 741 C CA . GLY A 1 96 ? 6.331 17.654 41.734 1.00 43.00 96 GLY A CA 1
ATOM 742 C C . GLY A 1 96 ? 6.247 18.485 42.996 1.00 43.00 96 GLY A C 1
ATOM 743 O O . GLY A 1 96 ? 5.382 19.390 42.998 1.00 43.00 96 GLY A O 1
#